Protein AF-A0A9D9YCQ1-F1 (afdb_monomer_lite)

Sequence (153 aa):
MKNKLAIGALALAVLFTSSSALAAKPEGLTSFKGRLDSLVVRMDGILDRFEAVMVKAEAKGYDTSNAEDAYDAVIAKQDAAKAEVEALKTLIDETIAGGVVTPTAEIRTQTKETKDALMAYRDSVKELRDELREAIENKKGEAEDAPADEPAL

pLDDT: mean 78.27, std 18.88, range [36.75, 96.5]

Radius of gyration: 21.76 Å; chains: 1; bounding box: 58×19×76 Å

Foldseek 3Di:
DPPPLCPPPLCPPDLDPVPVQLPDDLVSLVVVLVSLVVSLVVLVVLLVVLVVSLVVCVVVVQDCPVLVVLSVVLVVLSVVLNVLSVVLSVVSVVCVVVVNSHQDPVNSVSVVVSVVSVVVSSVSSVVSSVSSVCSVVVVVVVVVPPPPPDPDD

Secondary structure (DSSP, 8-state):
--------------S-TTGGGSSS-THHHHHHHHHHHHHHHHHHHHHHHHHHHHHHHHTTT---HHHHHHHHHHHHHHHHHHHHHHHHHHHHHHHHHTT--S--HHHHHHHHHHHHHHHHHHHHHHHHHHHHHHHHHHHHHHTT-S-------

Structure (mmCIF, N/CA/C/O backbone):
data_AF-A0A9D9YCQ1-F1
#
_entry.id   AF-A0A9D9YCQ1-F1
#
loop_
_atom_site.group_PDB
_atom_site.id
_atom_site.type_symbol
_atom_site.label_atom_id
_atom_site.label_alt_id
_atom_site.label_comp_id
_atom_site.label_asym_id
_atom_site.label_entity_id
_atom_site.label_seq_id
_atom_site.pdbx_PDB_ins_code
_atom_site.Cartn_x
_atom_site.Cartn_y
_atom_site.Cartn_z
_atom_site.occupancy
_atom_site.B_iso_or_equiv
_atom_site.auth_seq_id
_atom_site.auth_comp_id
_atom_site.auth_asym_id
_atom_site.auth_atom_id
_atom_site.pdbx_PDB_model_num
ATOM 1 N N . MET A 1 1 ? -14.057 -11.586 33.123 1.00 36.75 1 MET A N 1
ATOM 2 C CA . MET A 1 1 ? -12.937 -12.278 32.438 1.00 36.75 1 MET A CA 1
ATOM 3 C C . MET A 1 1 ? -12.094 -11.228 31.722 1.00 36.75 1 MET A C 1
ATOM 5 O O . MET A 1 1 ? -12.628 -10.520 30.881 1.00 36.75 1 MET A O 1
ATOM 9 N N . LYS A 1 2 ? -10.819 -11.047 32.095 1.00 39.09 2 LYS A N 1
ATOM 10 C CA . LYS A 1 2 ? -9.925 -10.025 31.513 1.00 39.09 2 LYS A CA 1
ATOM 11 C C . LYS A 1 2 ? -9.370 -10.518 30.167 1.00 39.09 2 LYS A C 1
ATOM 13 O O . LYS A 1 2 ? -8.218 -10.935 30.088 1.00 39.09 2 LYS A O 1
ATOM 18 N N . ASN A 1 3 ? -10.191 -10.494 29.117 1.00 40.72 3 ASN A N 1
ATOM 19 C CA . ASN A 1 3 ? -9.754 -10.824 27.757 1.00 40.72 3 ASN A CA 1
ATOM 20 C C . ASN A 1 3 ? -9.011 -9.630 27.155 1.00 40.72 3 ASN A C 1
ATOM 22 O O . ASN A 1 3 ? -9.586 -8.843 26.406 1.00 40.72 3 ASN A O 1
ATOM 26 N N . LYS A 1 4 ? -7.723 -9.505 27.493 1.00 49.66 4 LYS A N 1
ATOM 27 C CA . LYS A 1 4 ? -6.803 -8.581 26.826 1.00 49.66 4 LYS A CA 1
ATOM 28 C C . LYS A 1 4 ? -6.819 -8.913 25.332 1.00 49.66 4 LYS A C 1
ATOM 30 O O . LYS A 1 4 ? -6.337 -9.973 24.936 1.00 49.66 4 LYS A O 1
ATOM 35 N N . LEU A 1 5 ? -7.419 -8.045 24.518 1.00 50.78 5 LEU A N 1
ATOM 36 C CA . LEU A 1 5 ? -7.221 -8.055 23.073 1.00 50.78 5 LEU A CA 1
ATOM 37 C C . LEU A 1 5 ? -5.744 -7.727 22.881 1.00 50.78 5 LEU A C 1
ATOM 39 O O . LEU A 1 5 ? -5.328 -6.579 22.984 1.00 50.78 5 LEU A O 1
ATOM 43 N N . ALA A 1 6 ? -4.919 -8.764 22.765 1.00 49.88 6 ALA A N 1
ATOM 44 C CA . ALA A 1 6 ? -3.523 -8.588 22.443 1.00 49.88 6 ALA A CA 1
ATOM 45 C C . ALA A 1 6 ? -3.486 -8.104 20.993 1.00 49.88 6 ALA A C 1
ATOM 47 O O . ALA A 1 6 ? -3.455 -8.915 20.069 1.00 49.88 6 ALA A O 1
ATOM 48 N N . ILE A 1 7 ? -3.492 -6.781 20.804 1.00 53.97 7 ILE A N 1
ATOM 49 C CA . ILE A 1 7 ? -2.981 -6.111 19.602 1.00 53.97 7 ILE A CA 1
ATOM 50 C C . ILE A 1 7 ? -1.463 -6.352 19.621 1.00 53.97 7 ILE A C 1
ATOM 52 O O . ILE A 1 7 ? -0.654 -5.462 19.873 1.00 53.97 7 ILE A O 1
ATOM 56 N N . GLY A 1 8 ? -1.073 -7.628 19.559 1.00 44.06 8 GLY A N 1
ATOM 57 C CA . GLY A 1 8 ? 0.303 -8.066 19.670 1.00 44.06 8 GLY A CA 1
ATOM 58 C C . GLY A 1 8 ? 1.054 -7.400 18.543 1.00 44.06 8 GLY A C 1
ATOM 59 O O . GLY A 1 8 ? 0.656 -7.580 17.396 1.00 44.06 8 GLY A O 1
ATOM 60 N N . ALA A 1 9 ? 2.055 -6.593 18.915 1.00 45.12 9 ALA A N 1
ATOM 61 C CA . ALA A 1 9 ? 2.916 -5.796 18.052 1.00 45.12 9 ALA A CA 1
ATOM 62 C C . ALA A 1 9 ? 2.851 -6.272 16.598 1.00 45.12 9 ALA A C 1
ATOM 64 O O . ALA A 1 9 ? 3.536 -7.230 16.230 1.00 45.12 9 ALA A O 1
ATOM 65 N N . LEU A 1 10 ? 1.977 -5.645 15.796 1.00 52.94 10 LEU A N 1
ATOM 66 C CA . LEU A 1 10 ? 1.896 -5.937 14.374 1.00 52.94 10 LEU A CA 1
ATOM 67 C C . LEU A 1 10 ? 3.228 -5.458 13.807 1.00 52.94 10 LEU A C 1
ATOM 69 O O . LEU A 1 10 ? 3.463 -4.260 13.637 1.00 52.94 10 LEU A O 1
ATOM 73 N N . ALA A 1 11 ? 4.171 -6.391 13.701 1.00 44.59 11 ALA A N 1
ATOM 74 C CA . ALA A 1 11 ? 5.551 -6.085 13.402 1.00 44.59 11 ALA A CA 1
ATOM 75 C C . ALA A 1 11 ? 5.614 -5.602 11.956 1.00 44.59 11 ALA A C 1
ATOM 77 O O . ALA A 1 11 ? 5.702 -6.392 11.018 1.00 44.59 11 ALA A O 1
ATOM 78 N N . LEU A 1 12 ? 5.571 -4.280 11.795 1.00 50.50 12 LEU A N 1
ATOM 79 C CA . LEU A 1 12 ? 5.785 -3.560 10.548 1.00 50.50 12 LEU A CA 1
ATOM 80 C C . LEU A 1 12 ? 7.287 -3.579 10.232 1.00 50.50 12 LEU A C 1
ATOM 82 O O . LEU A 1 12 ? 7.966 -2.552 10.184 1.00 50.50 12 LEU A O 1
ATOM 86 N N . ALA A 1 13 ? 7.845 -4.788 10.152 1.00 46.41 13 ALA A N 1
ATOM 87 C CA . ALA A 1 13 ? 9.262 -5.025 9.991 1.00 46.41 13 ALA A CA 1
ATOM 88 C C . ALA A 1 13 ? 9.668 -4.628 8.570 1.00 46.41 13 ALA A C 1
ATOM 90 O O . ALA A 1 13 ? 9.642 -5.429 7.642 1.00 46.41 13 ALA A O 1
ATOM 91 N N . VAL A 1 14 ? 10.037 -3.352 8.451 1.00 47.94 14 VAL A N 1
ATOM 92 C CA . VAL A 1 14 ? 11.068 -2.830 7.558 1.00 47.94 14 VAL A CA 1
ATOM 93 C C . VAL A 1 14 ? 10.918 -3.305 6.111 1.00 47.94 14 VAL A C 1
ATOM 95 O O . VAL A 1 14 ? 11.597 -4.228 5.664 1.00 47.94 14 VAL A O 1
ATOM 98 N N . LEU A 1 15 ? 10.067 -2.611 5.349 1.00 50.69 15 LEU A N 1
ATOM 99 C CA . LEU A 1 15 ? 9.866 -2.910 3.930 1.00 50.69 15 LEU A CA 1
ATOM 100 C C . LEU A 1 15 ? 11.148 -2.752 3.083 1.00 50.69 15 LEU A C 1
ATOM 102 O O . LEU A 1 15 ? 11.232 -3.384 2.040 1.00 50.69 15 LEU A O 1
ATOM 106 N N . PHE A 1 16 ? 12.166 -1.975 3.495 1.00 51.81 16 PHE A N 1
ATOM 107 C CA . PHE A 1 16 ? 13.246 -1.598 2.561 1.00 51.81 16 PHE A CA 1
ATOM 108 C C . PHE A 1 16 ? 14.633 -1.257 3.163 1.00 51.81 16 PHE A C 1
ATOM 110 O O . PHE A 1 16 ? 15.309 -0.342 2.690 1.00 51.81 16 PHE A O 1
ATOM 117 N N . THR A 1 17 ? 15.155 -1.997 4.151 1.00 48.25 17 THR A N 1
ATOM 118 C CA . THR A 1 17 ? 16.549 -1.774 4.633 1.00 48.25 17 THR A CA 1
ATOM 119 C C . THR A 1 17 ? 17.650 -2.125 3.629 1.00 48.25 17 THR A C 1
ATOM 121 O O . THR A 1 17 ? 18.820 -1.912 3.926 1.00 48.25 17 THR A O 1
ATOM 124 N N . SER A 1 18 ? 17.338 -2.645 2.439 1.00 43.38 18 SER A N 1
ATOM 125 C CA . SER A 1 18 ? 18.359 -3.224 1.545 1.00 43.38 18 SER A CA 1
ATOM 126 C C . SER A 1 18 ? 18.449 -2.577 0.163 1.00 43.38 18 SER A C 1
ATOM 128 O O . SER A 1 18 ? 18.879 -3.232 -0.784 1.00 43.38 18 SER A O 1
ATOM 130 N N . SER A 1 19 ? 18.091 -1.294 0.035 1.00 46.41 19 SER A N 1
ATOM 131 C CA . SER A 1 19 ? 18.287 -0.537 -1.222 1.00 46.41 19 SER A CA 1
ATOM 132 C C . SER A 1 19 ? 19.761 -0.526 -1.676 1.00 46.41 19 SER A C 1
ATOM 134 O O . SER A 1 19 ? 20.061 -0.375 -2.854 1.00 46.41 19 SER A O 1
ATOM 136 N N . SER A 1 20 ? 20.695 -0.732 -0.746 1.00 45.81 20 SER A N 1
ATOM 137 C CA . SER A 1 20 ? 22.141 -0.780 -0.978 1.00 45.81 20 SER A CA 1
ATOM 138 C C . SER A 1 20 ? 22.652 -2.095 -1.590 1.00 45.81 20 SER A C 1
ATOM 140 O O . SER A 1 20 ? 23.824 -2.164 -1.946 1.00 45.81 20 SER A O 1
ATOM 142 N N . ALA A 1 21 ? 21.808 -3.124 -1.752 1.00 47.12 21 ALA A N 1
ATOM 143 C CA . ALA A 1 21 ? 22.214 -4.435 -2.277 1.00 47.12 21 ALA A CA 1
ATOM 144 C C . ALA A 1 21 ? 21.912 -4.657 -3.774 1.00 47.12 21 ALA A C 1
ATOM 146 O O . ALA A 1 21 ? 22.286 -5.695 -4.311 1.00 47.12 21 ALA A O 1
ATOM 147 N N . LEU A 1 22 ? 21.279 -3.702 -4.473 1.00 53.69 22 LEU A N 1
ATOM 148 C CA . LEU A 1 22 ? 21.047 -3.807 -5.928 1.00 53.69 22 LEU A CA 1
ATOM 149 C C . LEU A 1 22 ? 22.346 -3.755 -6.757 1.00 53.69 22 LEU A C 1
ATOM 151 O O . LEU A 1 22 ? 22.330 -3.978 -7.966 1.00 53.69 22 LEU A O 1
ATOM 155 N N . ALA A 1 23 ? 23.475 -3.426 -6.131 1.00 47.31 23 ALA A N 1
ATOM 156 C CA . ALA A 1 23 ? 24.740 -3.226 -6.811 1.00 47.31 23 ALA A CA 1
ATOM 157 C C . ALA A 1 23 ? 25.514 -4.547 -6.996 1.00 47.31 23 ALA A C 1
ATOM 159 O O . ALA A 1 23 ? 25.957 -5.162 -6.030 1.00 47.31 23 ALA A O 1
ATOM 160 N N . ALA A 1 24 ? 25.754 -4.882 -8.271 1.00 46.06 24 ALA A N 1
ATOM 161 C CA . ALA A 1 24 ? 26.924 -5.604 -8.798 1.00 46.06 24 ALA A CA 1
ATOM 162 C C . ALA A 1 24 ? 26.819 -7.091 -9.197 1.00 46.06 24 ALA A C 1
ATOM 164 O O . ALA A 1 24 ? 27.825 -7.627 -9.659 1.00 46.06 24 ALA A O 1
ATOM 165 N N . LYS A 1 25 ? 25.664 -7.769 -9.131 1.00 50.88 25 LYS A N 1
ATOM 166 C CA . LYS A 1 25 ? 25.537 -9.138 -9.684 1.00 50.88 25 LYS A CA 1
ATOM 167 C C . LYS A 1 25 ? 24.291 -9.316 -10.555 1.00 50.88 25 LYS A C 1
ATOM 169 O O . LYS A 1 25 ? 23.267 -8.724 -10.224 1.00 50.88 25 LYS A O 1
ATOM 174 N N . PRO A 1 26 ? 24.345 -10.164 -11.603 1.00 49.00 26 PRO A N 1
ATOM 175 C CA . PRO A 1 26 ? 23.190 -10.470 -12.453 1.00 49.00 26 PRO A CA 1
ATOM 176 C C . PRO A 1 26 ? 22.023 -11.112 -11.693 1.00 49.00 26 PRO A C 1
ATOM 178 O O . PRO A 1 26 ? 20.866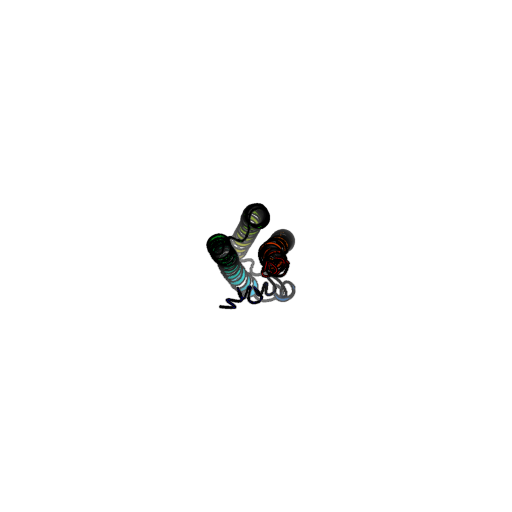 -10.942 -12.055 1.00 49.00 26 PRO A O 1
ATOM 181 N N . GLU A 1 27 ? 22.315 -11.776 -10.577 1.00 59.16 27 GLU A N 1
ATOM 182 C CA . GLU A 1 27 ? 21.313 -12.298 -9.641 1.00 59.16 27 GLU A CA 1
ATOM 183 C C . GLU A 1 27 ? 20.565 -11.184 -8.882 1.00 59.16 27 GLU A C 1
ATOM 185 O O . GLU A 1 27 ? 19.538 -11.443 -8.259 1.00 59.16 27 GLU A O 1
ATOM 190 N N . GLY A 1 28 ? 21.061 -9.943 -8.921 1.00 74.50 28 GLY A N 1
ATOM 191 C CA . GLY A 1 28 ? 20.549 -8.818 -8.146 1.00 74.50 28 GLY A CA 1
ATOM 192 C C . GLY A 1 28 ? 19.146 -8.384 -8.558 1.00 74.50 28 GLY A C 1
ATOM 193 O O . GLY A 1 28 ? 18.305 -8.211 -7.682 1.00 74.50 28 GLY A O 1
ATOM 194 N N . LEU A 1 29 ? 18.868 -8.254 -9.861 1.00 81.25 29 LEU A N 1
ATOM 195 C CA . LEU A 1 29 ? 17.550 -7.821 -10.347 1.00 81.25 29 LEU A CA 1
ATOM 196 C C . LEU A 1 29 ? 16.483 -8.910 -10.172 1.00 81.25 29 LEU A C 1
ATOM 198 O O . LEU A 1 29 ? 15.403 -8.625 -9.661 1.00 81.25 29 LEU A O 1
ATOM 202 N N . THR A 1 30 ? 16.802 -10.168 -10.488 1.00 83.94 30 THR A N 1
ATOM 203 C CA . THR A 1 30 ? 15.882 -11.302 -10.292 1.00 83.94 30 THR A CA 1
ATOM 204 C C . THR A 1 30 ? 15.587 -11.549 -8.812 1.00 83.94 30 THR A C 1
ATOM 206 O O . THR A 1 30 ? 14.431 -11.716 -8.425 1.00 83.94 30 THR A O 1
ATOM 209 N N . SER A 1 31 ? 16.615 -11.528 -7.955 1.00 83.50 31 SER A N 1
ATOM 210 C CA . SER A 1 31 ? 16.437 -11.639 -6.501 1.00 83.50 31 SER A CA 1
ATOM 211 C C . SER A 1 31 ? 15.618 -10.473 -5.955 1.00 83.50 31 SER A C 1
ATOM 213 O O . SER A 1 31 ? 14.718 -10.662 -5.137 1.00 83.50 31 SER A O 1
ATOM 215 N N . PHE A 1 32 ? 15.885 -9.260 -6.437 1.00 84.56 32 PHE A N 1
ATOM 216 C CA . PHE A 1 32 ? 15.119 -8.088 -6.048 1.00 84.56 32 PHE A CA 1
ATOM 217 C C . PHE A 1 32 ? 13.647 -8.196 -6.452 1.00 84.56 32 PHE A C 1
ATOM 219 O O . PHE A 1 32 ? 12.788 -7.954 -5.608 1.00 84.56 32 PHE A O 1
ATOM 226 N N . LYS A 1 33 ? 13.346 -8.665 -7.667 1.00 86.56 33 LYS A N 1
ATOM 227 C CA . LYS A 1 33 ? 11.975 -8.952 -8.105 1.00 86.56 33 LYS A CA 1
ATOM 228 C C . LYS A 1 33 ? 11.267 -9.935 -7.167 1.00 86.56 33 LYS A C 1
ATOM 230 O O . LYS A 1 33 ? 10.191 -9.626 -6.669 1.00 86.56 33 LYS A O 1
ATOM 235 N N . GLY A 1 34 ? 11.900 -11.059 -6.826 1.00 87.75 34 GLY A N 1
ATOM 236 C CA . GLY A 1 34 ? 11.306 -12.025 -5.890 1.00 87.75 34 GLY A CA 1
ATOM 237 C C . GLY A 1 34 ? 11.034 -11.436 -4.496 1.00 87.75 34 GLY A C 1
ATOM 238 O O . GLY A 1 34 ? 10.093 -11.832 -3.806 1.00 87.75 34 GLY A O 1
ATOM 239 N N . ARG A 1 35 ? 11.823 -10.440 -4.073 1.00 88.00 35 ARG A N 1
ATOM 240 C CA . ARG A 1 35 ? 11.563 -9.698 -2.832 1.00 88.00 35 ARG A CA 1
ATOM 241 C C . ARG A 1 35 ? 10.369 -8.759 -2.955 1.00 88.00 35 ARG A C 1
ATOM 243 O O . ARG A 1 35 ? 9.652 -8.625 -1.969 1.00 88.00 35 ARG A O 1
ATOM 250 N N . LEU A 1 36 ? 10.158 -8.143 -4.119 1.00 89.12 36 LEU A N 1
ATOM 251 C CA . LEU A 1 36 ? 8.963 -7.350 -4.409 1.00 89.12 36 LEU A CA 1
ATOM 252 C C . LEU A 1 36 ? 7.701 -8.225 -4.382 1.00 89.12 36 LEU A C 1
ATOM 254 O O . LEU A 1 36 ? 6.731 -7.850 -3.733 1.00 89.12 36 LEU A O 1
ATOM 258 N N . ASP A 1 37 ? 7.740 -9.430 -4.955 1.00 88.50 37 ASP A N 1
ATOM 259 C CA . ASP A 1 37 ? 6.609 -10.370 -4.882 1.00 88.50 37 ASP A CA 1
ATOM 260 C C . ASP A 1 37 ? 6.288 -10.756 -3.429 1.00 88.50 37 ASP A C 1
ATOM 262 O O . ASP A 1 37 ? 5.141 -10.687 -2.983 1.00 88.50 37 ASP A O 1
ATOM 266 N N . SER A 1 38 ? 7.315 -11.093 -2.638 1.00 87.75 38 SER A N 1
ATOM 267 C CA . SER A 1 38 ? 7.128 -11.377 -1.208 1.00 87.75 38 SER A CA 1
ATOM 268 C C . SER A 1 38 ? 6.605 -10.166 -0.429 1.00 87.75 38 SER A C 1
ATOM 270 O O . SER A 1 38 ? 5.928 -10.341 0.585 1.00 87.75 38 SER A O 1
ATOM 272 N N . LEU A 1 39 ? 6.915 -8.948 -0.874 1.00 88.25 39 LEU A N 1
ATOM 273 C CA . LEU A 1 39 ? 6.445 -7.715 -0.258 1.00 88.25 39 LEU A CA 1
ATOM 274 C C . LEU A 1 39 ? 4.942 -7.528 -0.449 1.00 88.25 39 LEU A C 1
ATOM 276 O O . LEU A 1 39 ? 4.255 -7.272 0.536 1.00 88.25 39 LEU A O 1
ATOM 280 N N . VAL A 1 40 ? 4.443 -7.713 -1.674 1.00 89.19 40 VAL A N 1
ATOM 281 C CA . VAL A 1 40 ? 3.012 -7.585 -1.997 1.00 89.19 40 VAL A CA 1
ATOM 282 C C . VAL A 1 40 ? 2.190 -8.559 -1.153 1.00 89.19 40 VAL A C 1
ATOM 284 O O . VAL A 1 40 ? 1.276 -8.136 -0.453 1.00 89.19 40 VAL A O 1
ATOM 287 N N . VAL A 1 41 ? 2.610 -9.827 -1.076 1.00 90.50 41 VAL A N 1
ATOM 288 C CA . VAL A 1 41 ? 1.946 -10.841 -0.230 1.00 90.50 41 VAL A CA 1
ATOM 289 C C . VAL A 1 41 ? 1.911 -10.429 1.247 1.00 90.50 41 VAL A C 1
ATOM 291 O O . VAL A 1 41 ? 0.937 -10.680 1.956 1.00 90.50 41 VAL A O 1
ATOM 294 N N . ARG A 1 42 ? 2.974 -9.787 1.751 1.00 89.50 42 ARG A N 1
ATOM 295 C CA . ARG A 1 42 ? 2.996 -9.281 3.133 1.00 89.50 42 ARG A CA 1
ATOM 296 C C . ARG A 1 42 ? 2.065 -8.091 3.324 1.00 89.50 42 ARG A C 1
ATOM 298 O O . ARG A 1 42 ? 1.515 -7.964 4.411 1.00 89.50 42 ARG A O 1
ATOM 305 N N . MET A 1 43 ? 1.930 -7.218 2.328 1.00 89.50 43 MET A N 1
ATOM 306 C CA . MET A 1 43 ? 1.003 -6.089 2.392 1.00 89.50 43 MET A CA 1
ATOM 307 C C . MET A 1 43 ? -0.437 -6.586 2.513 1.00 89.50 43 MET A C 1
ATOM 309 O O . MET A 1 43 ? -1.157 -6.077 3.366 1.00 89.50 43 MET A O 1
ATOM 313 N N . ASP A 1 44 ? -0.821 -7.602 1.738 1.00 90.25 44 ASP A N 1
ATOM 314 C CA . ASP A 1 44 ? -2.153 -8.221 1.819 1.00 90.25 44 ASP A CA 1
ATOM 315 C C . ASP A 1 44 ? -2.398 -8.825 3.199 1.00 90.25 44 ASP A C 1
ATOM 317 O O . ASP A 1 44 ? -3.323 -8.436 3.907 1.00 90.25 44 ASP A O 1
ATOM 321 N N . GLY A 1 45 ? -1.469 -9.661 3.667 1.00 90.25 45 GLY A N 1
ATOM 322 C CA . GLY A 1 45 ? -1.599 -10.288 4.981 1.00 90.25 45 GLY A CA 1
ATOM 323 C C . GLY A 1 45 ? -1.547 -9.315 6.168 1.00 90.25 45 GLY A C 1
ATOM 324 O O . GLY A 1 45 ? -1.860 -9.719 7.288 1.00 90.25 45 GLY A O 1
ATOM 325 N N . ILE A 1 46 ? -1.116 -8.061 5.980 1.00 89.75 46 ILE A N 1
ATOM 326 C CA . ILE A 1 46 ? -1.216 -7.016 7.010 1.00 89.75 46 ILE A CA 1
ATOM 327 C C . ILE A 1 46 ? -2.658 -6.512 7.107 1.00 89.75 46 ILE A C 1
ATOM 329 O O . ILE A 1 46 ? -3.167 -6.432 8.225 1.00 89.75 46 ILE A O 1
ATOM 333 N N . LEU A 1 47 ? -3.307 -6.213 5.979 1.00 89.50 47 LEU A N 1
ATOM 334 C CA . LEU A 1 47 ? -4.690 -5.732 5.955 1.00 89.50 47 LEU A CA 1
ATOM 335 C C . LEU A 1 47 ? -5.665 -6.774 6.505 1.00 89.50 47 LEU A C 1
ATOM 337 O O . LEU A 1 47 ? -6.403 -6.454 7.433 1.00 89.50 47 LEU A O 1
ATOM 341 N N . ASP A 1 48 ? -5.545 -8.037 6.082 1.00 90.75 48 ASP A N 1
ATOM 342 C CA . ASP A 1 48 ? -6.379 -9.138 6.595 1.00 90.75 48 ASP A CA 1
ATOM 343 C C . ASP A 1 48 ? -6.326 -9.238 8.130 1.00 90.75 48 ASP A C 1
ATOM 345 O O . ASP A 1 48 ? -7.295 -9.585 8.810 1.00 90.75 48 ASP A O 1
ATOM 349 N N . ARG A 1 49 ? -5.156 -8.946 8.716 1.00 90.75 49 ARG A N 1
ATOM 350 C CA . ARG A 1 49 ? -4.981 -8.958 10.173 1.00 90.75 49 ARG A CA 1
ATOM 351 C C . ARG A 1 49 ? -5.654 -7.769 10.836 1.00 90.75 49 ARG A C 1
ATOM 353 O O . ARG A 1 49 ? -6.175 -7.953 11.932 1.00 90.75 49 ARG A O 1
ATOM 360 N N . PHE A 1 50 ? -5.617 -6.585 10.229 1.00 91.00 50 PHE A N 1
ATOM 361 C CA . PHE A 1 50 ? -6.331 -5.423 10.755 1.00 91.00 50 PHE A CA 1
ATOM 362 C C . PHE A 1 50 ? -7.835 -5.632 10.694 1.00 91.00 50 PHE A C 1
ATOM 364 O O . PHE A 1 50 ? -8.479 -5.495 11.729 1.00 91.00 50 PHE A O 1
ATOM 371 N N . GLU A 1 51 ? -8.361 -6.081 9.555 1.00 92.00 51 GLU A N 1
ATOM 372 C CA . GLU A 1 51 ? -9.774 -6.433 9.401 1.00 92.00 51 GLU A CA 1
ATOM 373 C C . GLU A 1 51 ? -10.206 -7.443 10.473 1.00 92.00 51 GLU A C 1
ATOM 375 O O . GLU A 1 51 ? -11.143 -7.210 11.236 1.00 92.00 51 GLU A O 1
ATOM 380 N N . ALA A 1 52 ? -9.439 -8.523 10.654 1.00 90.38 52 ALA A N 1
ATOM 381 C CA . ALA A 1 52 ? -9.735 -9.521 11.677 1.00 90.38 52 ALA A CA 1
ATOM 382 C C . ALA A 1 52 ? -9.665 -8.985 13.122 1.00 90.38 52 ALA A C 1
ATOM 384 O O . ALA A 1 52 ? -10.268 -9.581 14.023 1.00 90.38 52 ALA A O 1
ATOM 385 N N . VAL A 1 53 ? -8.892 -7.927 13.391 1.00 89.19 53 VAL A N 1
ATOM 386 C CA . VAL A 1 53 ? -8.850 -7.281 14.713 1.00 89.19 53 VAL A CA 1
ATOM 387 C C . VAL A 1 53 ? -10.025 -6.320 14.883 1.00 89.19 53 VAL A C 1
ATOM 389 O O . VAL A 1 53 ? -10.629 -6.364 15.954 1.00 89.19 53 VAL A O 1
ATOM 392 N N . MET A 1 54 ? -10.381 -5.534 13.862 1.00 90.81 54 MET A N 1
ATOM 393 C CA . MET A 1 54 ? -11.546 -4.636 13.875 1.00 90.81 54 MET A CA 1
ATOM 394 C C . MET A 1 54 ? -12.836 -5.420 14.123 1.00 90.81 54 MET A C 1
ATOM 396 O O . MET A 1 54 ? -13.479 -5.203 15.146 1.00 90.81 54 MET A O 1
ATOM 400 N N . VAL A 1 55 ? -13.082 -6.491 13.359 1.00 91.94 55 VAL A N 1
ATOM 401 C CA . VAL A 1 55 ? -14.240 -7.386 13.562 1.00 91.94 55 VAL A CA 1
ATOM 402 C C . VAL A 1 55 ? -14.296 -7.943 14.993 1.00 91.94 55 VAL A C 1
ATOM 404 O O . VAL A 1 55 ? -15.358 -8.065 15.607 1.00 91.94 55 VAL A O 1
ATOM 407 N N . LYS A 1 56 ? -13.143 -8.292 15.581 1.00 89.88 56 LYS A N 1
ATOM 408 C CA . LYS A 1 56 ? -13.078 -8.769 16.978 1.00 89.88 56 LYS A CA 1
ATOM 409 C C . LYS A 1 56 ? -13.304 -7.658 17.999 1.00 89.88 56 LYS A C 1
ATOM 411 O O . LYS A 1 56 ? -13.703 -7.969 19.126 1.00 89.88 56 LYS A O 1
ATOM 416 N N . ALA A 1 57 ? -12.968 -6.419 17.664 1.00 87.75 57 ALA A N 1
ATOM 417 C CA . ALA A 1 57 ? -13.205 -5.259 18.501 1.00 87.75 57 ALA A CA 1
ATOM 418 C C . ALA A 1 57 ? -14.702 -4.892 18.470 1.00 87.75 57 ALA A C 1
ATOM 420 O O . ALA A 1 57 ? -15.344 -4.861 19.521 1.00 87.75 57 ALA A O 1
ATOM 421 N N . GLU A 1 58 ? -15.302 -4.791 17.290 1.00 89.19 58 GLU A N 1
ATOM 422 C CA . GLU A 1 58 ? -16.745 -4.587 17.107 1.00 89.19 58 GLU A CA 1
ATOM 423 C C . GLU A 1 58 ? -17.577 -5.663 17.817 1.00 89.19 58 GLU A C 1
ATOM 425 O O . GLU A 1 58 ? -18.506 -5.355 18.561 1.00 89.19 58 GLU A O 1
ATOM 430 N N . ALA A 1 59 ? -17.193 -6.942 17.708 1.00 88.88 59 ALA A N 1
ATOM 431 C CA . ALA A 1 59 ? -17.876 -8.041 18.401 1.00 88.88 59 ALA A CA 1
ATOM 432 C C . ALA A 1 59 ? -17.820 -7.935 19.940 1.00 88.88 59 ALA A C 1
ATOM 434 O O . ALA A 1 59 ? -18.605 -8.566 20.649 1.00 88.88 59 ALA A O 1
ATOM 435 N N . LYS A 1 60 ? -16.881 -7.152 20.481 1.00 87.31 60 LYS A N 1
ATOM 436 C CA . LYS A 1 60 ? -16.787 -6.811 21.912 1.00 87.31 60 LYS A CA 1
ATOM 437 C C . LYS A 1 60 ? -17.389 -5.433 22.223 1.00 87.31 60 LYS A C 1
ATOM 439 O O . LYS A 1 60 ? -17.291 -4.955 23.359 1.00 87.31 60 LYS A O 1
ATOM 444 N N . GLY A 1 61 ? -18.020 -4.810 21.232 1.00 86.00 61 GLY A N 1
ATOM 445 C CA . GLY A 1 61 ? -18.690 -3.518 21.275 1.00 86.00 61 GLY A CA 1
ATOM 446 C C . GLY A 1 61 ? -17.746 -2.325 21.386 1.00 86.00 61 GLY A C 1
ATOM 447 O O . GLY A 1 61 ? -18.133 -1.347 22.018 1.00 86.00 61 GLY A O 1
ATOM 448 N N . TYR A 1 62 ? -16.490 -2.437 20.951 1.00 88.19 62 TYR A N 1
ATOM 449 C CA . TYR A 1 62 ? -15.635 -1.253 20.799 1.00 88.19 62 TYR A CA 1
ATOM 450 C C . TYR A 1 62 ? -16.111 -0.451 19.580 1.00 88.19 62 TYR A C 1
ATOM 452 O O . TYR A 1 62 ? -16.563 -1.058 18.613 1.00 88.19 62 TYR A O 1
ATOM 460 N N . ASP A 1 63 ? -16.022 0.877 19.642 1.00 88.81 63 ASP A N 1
ATOM 461 C CA . ASP A 1 63 ? -16.311 1.753 18.502 1.00 88.81 63 ASP A CA 1
ATOM 462 C C . ASP A 1 63 ? -15.073 1.835 17.602 1.00 88.81 63 ASP A C 1
ATOM 464 O O . ASP A 1 63 ? -14.035 2.346 18.020 1.00 88.81 63 ASP A O 1
ATOM 468 N N . THR A 1 64 ? -15.168 1.269 16.401 1.00 90.44 64 THR A N 1
ATOM 469 C CA . THR A 1 64 ? -14.084 1.178 15.415 1.00 90.44 64 THR A CA 1
ATOM 470 C C . THR A 1 64 ? -14.213 2.185 14.280 1.00 90.44 64 THR A C 1
ATOM 472 O O . THR A 1 64 ? -13.398 2.128 13.366 1.00 90.44 64 THR A O 1
ATOM 475 N N . SER A 1 65 ? -15.153 3.133 14.343 1.00 91.56 65 SER A N 1
ATOM 476 C CA . SER A 1 65 ? -15.473 4.022 13.214 1.00 91.56 65 SER A CA 1
ATOM 477 C C . SER A 1 65 ? -14.240 4.752 12.649 1.00 91.56 65 SER A C 1
ATOM 479 O O . SER A 1 65 ? -13.985 4.710 11.450 1.00 91.56 65 SER A O 1
ATOM 481 N N . ASN A 1 66 ? -13.392 5.336 13.506 1.00 90.06 66 ASN A N 1
ATOM 482 C CA . ASN A 1 66 ? -12.158 5.998 13.051 1.00 90.06 66 ASN A CA 1
ATOM 483 C C . ASN A 1 66 ? -11.128 5.013 12.469 1.00 90.06 66 ASN A C 1
ATOM 485 O O . ASN A 1 66 ? -10.363 5.352 11.566 1.00 90.06 66 ASN A O 1
ATOM 489 N N . ALA A 1 67 ? -11.083 3.786 12.998 1.00 92.19 67 ALA A N 1
ATOM 490 C CA . ALA A 1 67 ? -10.199 2.748 12.486 1.00 92.19 67 ALA A CA 1
ATOM 491 C C . ALA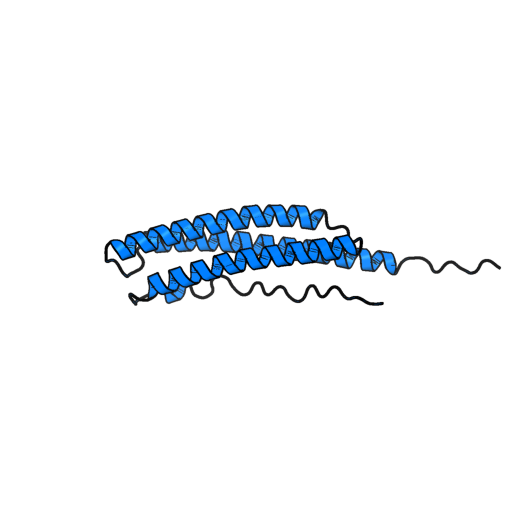 A 1 67 ? -10.671 2.242 11.113 1.00 92.19 67 ALA A C 1
ATOM 493 O O . ALA A 1 67 ? -9.828 1.922 10.282 1.00 92.19 67 ALA A O 1
ATOM 494 N N . GLU A 1 68 ? -11.978 2.215 10.846 1.00 92.88 68 GLU A N 1
ATOM 495 C CA . GLU A 1 68 ? -12.541 1.900 9.527 1.00 92.88 68 GLU 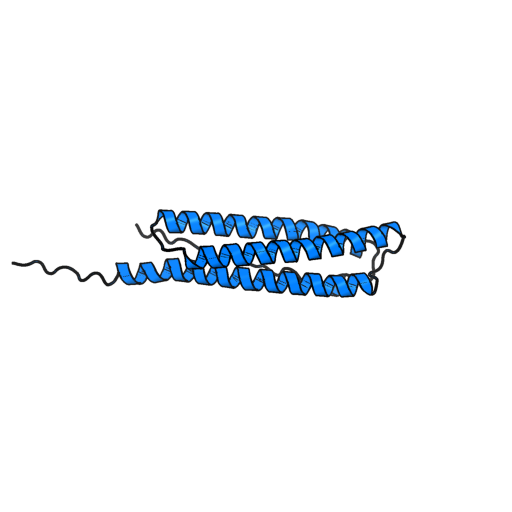A CA 1
ATOM 496 C C . GLU A 1 68 ? -12.148 2.960 8.487 1.00 92.88 68 GLU A C 1
ATOM 498 O O . GLU A 1 68 ? -11.606 2.612 7.437 1.00 92.88 68 GLU A O 1
ATOM 503 N N . ASP A 1 69 ? -12.282 4.249 8.817 1.00 94.12 69 ASP A N 1
ATOM 504 C CA . ASP A 1 69 ? -11.836 5.343 7.941 1.00 94.12 69 ASP A CA 1
ATOM 505 C C . ASP A 1 69 ? -10.325 5.255 7.646 1.00 94.12 69 ASP A C 1
ATOM 507 O O . ASP A 1 69 ? -9.870 5.397 6.502 1.00 94.12 69 ASP A O 1
ATOM 511 N N . ALA A 1 70 ? -9.518 4.972 8.676 1.00 93.81 70 ALA A N 1
ATOM 512 C CA . ALA A 1 70 ? -8.084 4.759 8.514 1.00 93.81 70 ALA A CA 1
ATOM 513 C C . ALA A 1 70 ? -7.777 3.496 7.687 1.00 93.81 70 ALA A C 1
ATOM 515 O O . ALA A 1 70 ? -6.806 3.481 6.929 1.00 93.81 70 ALA A O 1
ATOM 516 N N . TYR A 1 71 ? -8.589 2.442 7.792 1.00 94.62 71 TYR A N 1
ATOM 517 C CA . TYR A 1 71 ? -8.434 1.205 7.025 1.00 94.62 71 TYR A CA 1
ATOM 518 C C . TYR A 1 71 ? -8.651 1.442 5.528 1.00 94.62 71 TYR A C 1
ATOM 520 O O . TYR A 1 71 ? -7.810 1.036 4.720 1.00 94.62 71 TYR A O 1
ATOM 528 N N . ASP A 1 72 ? -9.691 2.187 5.160 1.00 95.12 72 ASP A N 1
ATOM 529 C CA . ASP A 1 72 ? -9.953 2.581 3.772 1.00 95.12 72 ASP A CA 1
ATOM 530 C C . ASP A 1 72 ? -8.815 3.438 3.199 1.00 95.12 72 ASP A C 1
ATOM 532 O O . ASP A 1 72 ? -8.351 3.224 2.070 1.00 95.12 72 ASP A O 1
ATOM 536 N N . ALA A 1 73 ? -8.283 4.369 3.998 1.00 94.50 73 ALA A N 1
ATOM 537 C CA . ALA A 1 73 ? -7.112 5.151 3.611 1.00 94.50 73 ALA A CA 1
ATOM 538 C C . ALA A 1 73 ? -5.881 4.258 3.373 1.00 94.50 73 ALA A C 1
ATOM 540 O O . ALA A 1 73 ? -5.128 4.470 2.414 1.00 94.50 73 ALA A O 1
ATOM 541 N N . VAL A 1 74 ? -5.676 3.236 4.210 1.00 94.88 74 VAL A N 1
ATOM 542 C CA . VAL A 1 74 ? -4.592 2.264 4.035 1.00 94.88 74 VAL A CA 1
ATOM 543 C C . VAL A 1 74 ? -4.780 1.451 2.758 1.00 94.88 74 VAL A C 1
ATOM 545 O O . VAL A 1 74 ? -3.788 1.278 2.049 1.00 94.88 74 VAL A O 1
ATOM 548 N N . ILE A 1 75 ? -5.995 0.994 2.427 1.00 95.31 75 ILE A N 1
ATOM 549 C CA . ILE A 1 75 ? -6.279 0.285 1.165 1.00 95.31 75 ILE A CA 1
ATOM 550 C C . ILE A 1 75 ? -5.842 1.141 -0.025 1.00 95.31 75 ILE A C 1
ATOM 552 O O . ILE A 1 75 ? -5.043 0.692 -0.848 1.00 95.31 75 ILE A O 1
ATOM 556 N N . ALA A 1 76 ? -6.250 2.411 -0.066 1.00 96.50 76 ALA A N 1
ATOM 557 C CA . ALA A 1 76 ? -5.874 3.311 -1.155 1.00 96.50 76 ALA A CA 1
ATOM 558 C C . ALA A 1 76 ? -4.345 3.475 -1.286 1.00 96.50 76 ALA A C 1
ATOM 560 O O . ALA A 1 76 ? -3.799 3.514 -2.393 1.00 96.50 76 ALA A O 1
ATOM 561 N N . LYS A 1 77 ? -3.618 3.549 -0.161 1.00 95.00 77 LYS A N 1
ATOM 562 C CA . LYS A 1 77 ? -2.144 3.591 -0.173 1.00 95.00 77 LYS A CA 1
ATOM 563 C C . LYS A 1 77 ? -1.516 2.250 -0.541 1.00 95.00 77 LYS A C 1
ATOM 565 O O . LYS A 1 77 ? -0.444 2.241 -1.147 1.00 95.00 77 LYS A O 1
ATOM 570 N N . GLN A 1 78 ? -2.150 1.139 -0.180 1.00 94.75 78 GLN A N 1
ATOM 571 C CA . GLN A 1 78 ? -1.716 -0.205 -0.538 1.00 94.75 78 GLN A CA 1
ATOM 572 C C . GLN A 1 78 ? -1.775 -0.389 -2.054 1.00 94.75 78 GLN A C 1
ATOM 574 O O . GLN A 1 78 ? -0.789 -0.825 -2.645 1.00 94.75 78 GLN A O 1
ATOM 579 N N . ASP A 1 79 ? -2.884 0.006 -2.678 1.00 96.00 79 ASP A N 1
ATOM 580 C CA . ASP A 1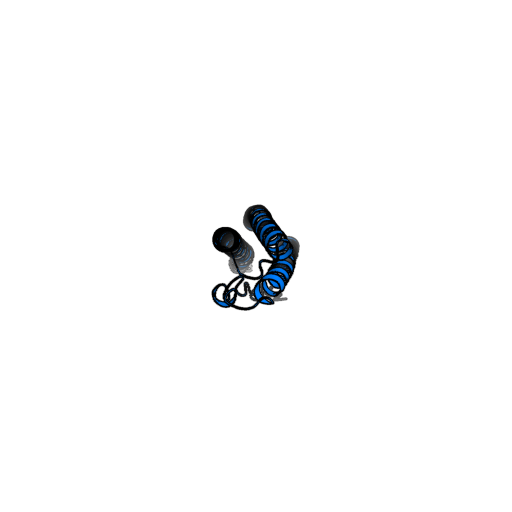 79 ? -3.084 -0.082 -4.124 1.00 96.00 79 ASP A CA 1
ATOM 581 C C . ASP A 1 79 ? -2.083 0.789 -4.883 1.00 96.00 79 ASP A C 1
ATOM 583 O O . ASP A 1 79 ? -1.440 0.318 -5.822 1.00 96.00 79 ASP A O 1
ATOM 587 N N . ALA A 1 80 ? -1.863 2.026 -4.425 1.00 94.94 80 ALA A N 1
ATOM 588 C CA . ALA A 1 80 ? -0.837 2.897 -4.993 1.00 94.94 80 ALA A CA 1
ATOM 589 C C . ALA A 1 80 ? 0.564 2.270 -4.889 1.00 94.94 80 ALA A C 1
ATOM 591 O O . ALA A 1 80 ? 1.309 2.227 -5.865 1.00 94.94 80 ALA A O 1
ATOM 592 N N . ALA A 1 81 ? 0.923 1.725 -3.725 1.00 93.81 81 ALA A N 1
ATOM 593 C CA . ALA A 1 81 ? 2.215 1.076 -3.539 1.00 93.81 81 ALA A CA 1
ATOM 594 C C . ALA A 1 81 ? 2.365 -0.205 -4.381 1.00 93.81 81 ALA A C 1
ATOM 596 O O . ALA A 1 81 ? 3.446 -0.451 -4.915 1.00 93.81 81 ALA A O 1
ATOM 597 N N . LYS A 1 82 ? 1.301 -1.002 -4.545 1.00 94.69 82 LYS A N 1
ATOM 598 C CA . LYS A 1 82 ? 1.293 -2.165 -5.447 1.00 94.69 82 LYS A CA 1
ATOM 599 C C . LYS A 1 82 ? 1.485 -1.746 -6.901 1.00 94.69 82 LYS A C 1
ATOM 601 O O . LYS A 1 82 ? 2.267 -2.383 -7.598 1.00 94.69 82 LYS A O 1
ATOM 606 N N . ALA A 1 83 ? 0.834 -0.670 -7.341 1.00 96.31 83 ALA A N 1
ATOM 607 C CA . ALA A 1 83 ? 1.005 -0.144 -8.692 1.00 96.31 83 ALA A CA 1
ATOM 608 C C . ALA A 1 83 ? 2.468 0.242 -8.967 1.00 96.31 83 ALA A C 1
ATOM 610 O O . ALA A 1 83 ? 3.031 -0.166 -9.981 1.00 96.31 83 ALA A O 1
ATOM 611 N N . GLU A 1 84 ? 3.119 0.933 -8.026 1.00 94.31 84 GLU A N 1
ATOM 612 C CA . GLU A 1 84 ? 4.541 1.280 -8.142 1.00 94.31 84 GLU A CA 1
ATOM 613 C C . GLU A 1 84 ? 5.457 0.046 -8.145 1.00 94.31 84 GLU A C 1
ATOM 615 O O . GLU A 1 84 ? 6.445 -0.001 -8.881 1.00 94.31 84 GLU A O 1
ATOM 620 N N . VAL A 1 85 ? 5.131 -0.972 -7.339 1.00 92.19 85 VAL A N 1
ATOM 621 C CA . VAL A 1 85 ? 5.853 -2.251 -7.333 1.00 92.19 85 VAL A CA 1
ATOM 622 C C . VAL A 1 85 ? 5.724 -2.964 -8.681 1.00 92.19 85 VAL A C 1
ATOM 624 O O . VAL A 1 85 ? 6.729 -3.447 -9.201 1.00 92.19 85 VAL A O 1
ATOM 627 N N . GLU A 1 86 ? 4.530 -3.022 -9.269 1.00 94.94 86 GLU A N 1
ATOM 628 C CA . GLU A 1 86 ? 4.316 -3.648 -10.580 1.00 94.94 86 GLU A CA 1
ATOM 629 C C . GLU A 1 86 ? 4.990 -2.866 -11.717 1.00 94.94 86 GLU A C 1
ATOM 631 O O . GLU A 1 86 ? 5.593 -3.474 -12.608 1.00 94.94 86 GLU A O 1
ATOM 636 N N . ALA A 1 87 ? 4.989 -1.532 -11.659 1.00 94.19 87 ALA A N 1
ATOM 637 C CA . ALA A 1 87 ? 5.747 -0.695 -12.590 1.00 94.19 87 ALA A CA 1
ATOM 638 C C . ALA A 1 87 ? 7.256 -0.995 -12.510 1.00 94.19 87 ALA A C 1
ATOM 640 O O . ALA A 1 87 ? 7.908 -1.246 -13.526 1.00 94.19 87 ALA A O 1
ATOM 641 N N . LEU A 1 88 ? 7.807 -1.084 -11.294 1.00 92.94 88 LEU A N 1
ATOM 642 C CA . LEU A 1 88 ? 9.205 -1.458 -11.079 1.00 92.94 88 LEU A CA 1
ATOM 643 C C . LEU A 1 88 ? 9.521 -2.875 -11.567 1.00 92.94 88 LEU A C 1
ATOM 645 O O . LEU A 1 88 ? 10.567 -3.092 -12.178 1.00 92.94 88 LEU A O 1
ATOM 649 N N . LYS A 1 89 ? 8.630 -3.842 -11.325 1.00 92.50 89 LYS A N 1
ATOM 650 C CA . LYS A 1 89 ? 8.779 -5.217 -11.822 1.00 92.50 89 LYS A CA 1
ATOM 651 C C . LYS A 1 89 ? 8.799 -5.263 -13.346 1.00 92.50 89 LYS A C 1
ATOM 653 O O . LYS A 1 89 ? 9.640 -5.964 -13.901 1.00 92.50 89 LYS A O 1
ATOM 658 N N . THR A 1 90 ? 7.932 -4.492 -13.997 1.00 94.56 90 THR A N 1
ATOM 659 C CA . THR A 1 90 ? 7.869 -4.392 -15.461 1.00 94.56 90 THR A CA 1
ATOM 660 C C . THR A 1 90 ? 9.187 -3.864 -16.024 1.00 94.56 90 THR A C 1
ATOM 662 O O . THR A 1 90 ? 9.798 -4.523 -16.862 1.00 94.56 90 THR A O 1
ATOM 665 N N . LEU A 1 91 ? 9.707 -2.759 -15.475 1.00 92.06 91 LEU A N 1
ATOM 666 C CA . LEU A 1 91 ? 11.007 -2.208 -15.880 1.00 92.06 91 LEU A CA 1
ATOM 667 C C . LEU A 1 91 ? 12.162 -3.196 -15.669 1.00 92.06 91 LEU A C 1
ATOM 669 O O . LEU A 1 91 ? 13.087 -3.271 -16.481 1.00 92.06 91 LEU A O 1
ATOM 673 N N . ILE A 1 92 ? 12.128 -3.961 -14.575 1.00 90.31 92 ILE A N 1
ATOM 674 C CA . ILE A 1 92 ? 13.118 -5.009 -14.307 1.00 90.31 92 ILE A CA 1
ATOM 675 C C . ILE A 1 92 ? 13.031 -6.119 -15.359 1.00 90.31 92 ILE A C 1
ATOM 677 O O . ILE A 1 92 ? 14.068 -6.517 -15.889 1.00 90.31 92 ILE A O 1
ATOM 681 N N . ASP A 1 93 ? 11.829 -6.607 -15.666 1.00 91.00 93 ASP A N 1
ATOM 682 C CA . ASP A 1 93 ? 11.620 -7.673 -16.647 1.00 91.00 93 ASP A CA 1
ATOM 683 C C . ASP A 1 93 ? 12.071 -7.242 -18.049 1.00 91.00 93 ASP A C 1
ATOM 685 O O . ASP A 1 93 ? 12.786 -7.990 -18.716 1.00 91.00 93 ASP A O 1
ATOM 689 N N . GLU A 1 94 ? 11.744 -6.017 -18.465 1.00 91.00 94 GLU A N 1
ATOM 690 C CA . GLU A 1 94 ? 12.192 -5.440 -19.739 1.00 91.00 94 GLU A CA 1
ATOM 691 C C . GLU A 1 94 ? 13.718 -5.305 -19.802 1.00 91.00 94 GLU A C 1
ATOM 693 O O . GLU A 1 94 ? 14.347 -5.675 -20.797 1.00 91.00 94 GLU A O 1
ATOM 698 N N . THR A 1 95 ? 14.336 -4.841 -18.713 1.00 88.00 95 THR A N 1
ATOM 699 C CA . THR A 1 95 ? 15.794 -4.692 -18.615 1.00 88.00 95 THR A CA 1
ATOM 700 C C . THR A 1 95 ? 16.494 -6.054 -18.714 1.00 88.00 95 THR A C 1
ATOM 702 O O . THR A 1 95 ? 17.442 -6.203 -19.491 1.00 88.00 95 THR A O 1
ATOM 705 N N . ILE A 1 96 ? 15.986 -7.071 -18.005 1.00 87.62 96 ILE A N 1
ATOM 706 C CA . ILE A 1 96 ? 16.499 -8.449 -18.067 1.00 87.62 96 ILE A CA 1
ATOM 707 C C . ILE A 1 96 ? 16.306 -9.043 -19.469 1.00 87.62 96 ILE A C 1
ATOM 709 O O . ILE A 1 96 ? 17.236 -9.652 -20.001 1.00 87.62 96 ILE A O 1
ATOM 713 N N . ALA A 1 97 ? 15.137 -8.852 -20.090 1.00 88.25 97 ALA A N 1
ATOM 714 C CA . ALA A 1 97 ? 14.845 -9.338 -21.440 1.00 88.25 97 ALA A CA 1
ATOM 715 C C . ALA A 1 97 ? 15.759 -8.701 -22.502 1.00 88.25 97 ALA A C 1
ATOM 717 O O . ALA A 1 97 ? 16.165 -9.371 -23.451 1.00 88.25 97 ALA A O 1
ATOM 718 N N . GLY A 1 98 ? 16.151 -7.439 -22.306 1.00 87.19 98 GLY A N 1
ATOM 719 C CA . GLY A 1 98 ? 17.155 -6.744 -23.115 1.00 87.19 98 GLY A CA 1
ATOM 720 C C . GLY A 1 98 ? 18.601 -7.208 -22.885 1.00 87.19 98 GLY A C 1
ATOM 721 O O . GLY A 1 98 ? 19.522 -6.652 -23.481 1.00 87.19 98 GLY A O 1
ATOM 722 N N . GLY A 1 99 ? 18.830 -8.199 -22.016 1.00 83.31 99 GLY A N 1
ATOM 723 C CA . GLY A 1 99 ? 20.159 -8.710 -21.668 1.00 83.31 99 GLY A CA 1
ATOM 724 C C . GLY A 1 99 ? 20.940 -7.812 -20.705 1.00 83.31 99 GLY A C 1
ATOM 725 O O . GLY A 1 99 ? 22.114 -8.074 -20.429 1.00 83.31 99 GLY A O 1
ATOM 726 N N . VAL A 1 100 ? 20.311 -6.762 -20.171 1.00 78.75 100 VAL A N 1
ATOM 727 C CA . VAL A 1 100 ? 20.909 -5.881 -19.171 1.00 78.75 100 VAL A CA 1
ATOM 728 C C . VAL A 1 100 ? 20.608 -6.456 -17.793 1.00 78.75 100 VAL A C 1
ATOM 730 O O . VAL A 1 100 ? 19.472 -6.594 -17.361 1.00 78.75 100 VAL A O 1
ATOM 733 N N . VAL A 1 101 ? 21.659 -6.816 -17.071 1.00 72.25 101 VAL A N 1
ATOM 734 C CA . VAL A 1 101 ? 21.544 -7.478 -15.761 1.00 72.25 101 VAL A CA 1
ATOM 735 C C . VAL A 1 101 ? 21.899 -6.549 -14.599 1.00 72.25 101 VAL A C 1
ATOM 737 O O . VAL A 1 101 ? 22.026 -6.978 -13.453 1.00 72.25 101 VAL A O 1
ATOM 740 N N . THR A 1 102 ? 22.095 -5.263 -14.893 1.00 76.19 102 THR A N 1
ATOM 741 C CA . THR A 1 102 ? 22.468 -4.230 -13.926 1.00 76.19 102 THR A CA 1
ATOM 742 C C . THR A 1 102 ? 21.375 -3.163 -13.818 1.00 76.19 102 THR A C 1
ATOM 744 O O . THR A 1 102 ? 20.714 -2.859 -14.810 1.00 76.19 102 THR A O 1
ATOM 747 N N . PRO A 1 103 ? 21.168 -2.554 -12.633 1.00 80.31 103 PRO A N 1
ATOM 748 C CA . PRO A 1 103 ? 20.158 -1.512 -12.472 1.00 80.31 103 PRO A CA 1
ATOM 749 C C . PRO A 1 103 ? 20.491 -0.259 -13.286 1.00 80.31 103 PRO A C 1
ATOM 751 O O . PRO A 1 103 ? 21.491 0.430 -13.011 1.00 80.31 103 PRO A O 1
ATOM 754 N N . THR A 1 104 ? 19.615 0.057 -14.238 1.00 86.38 104 THR A N 1
ATOM 755 C CA . THR A 1 104 ? 19.643 1.286 -15.039 1.00 86.38 104 THR A CA 1
ATOM 756 C C . THR A 1 104 ? 19.317 2.512 -14.179 1.00 86.38 104 THR A C 1
ATOM 758 O O . THR A 1 104 ? 18.894 2.397 -13.025 1.00 86.38 104 THR A O 1
ATOM 761 N N . ALA A 1 105 ? 19.542 3.715 -14.717 1.00 88.12 105 ALA A N 1
ATOM 762 C CA . ALA A 1 105 ? 19.139 4.949 -14.039 1.00 88.12 105 ALA A CA 1
ATOM 763 C C . ALA A 1 105 ? 17.620 4.984 -13.795 1.00 88.12 105 ALA A C 1
ATOM 765 O O . ALA A 1 105 ? 17.187 5.366 -12.714 1.00 88.12 105 ALA A O 1
ATOM 766 N N . GLU A 1 106 ? 16.847 4.503 -14.765 1.00 89.31 106 GLU A N 1
ATOM 767 C CA . GLU A 1 106 ? 15.392 4.393 -14.705 1.00 89.31 106 GLU A CA 1
ATOM 768 C C . GLU A 1 106 ? 14.926 3.446 -13.594 1.00 89.31 106 GLU A C 1
ATOM 770 O O . GLU A 1 106 ? 14.174 3.872 -12.722 1.00 89.31 106 GLU A O 1
ATOM 775 N N . ILE A 1 107 ? 15.486 2.229 -13.505 1.00 89.12 107 ILE A N 1
ATOM 776 C CA . ILE A 1 107 ? 15.197 1.302 -12.394 1.00 89.12 107 ILE A CA 1
ATOM 777 C C . ILE A 1 107 ? 15.482 1.965 -11.044 1.00 89.12 107 ILE A C 1
ATOM 779 O O . ILE A 1 107 ? 14.727 1.784 -10.091 1.00 89.12 107 ILE A O 1
ATOM 783 N N . ARG A 1 108 ? 16.571 2.734 -10.925 1.00 86.50 108 ARG A N 1
ATOM 784 C CA . ARG A 1 108 ? 16.913 3.413 -9.663 1.00 86.50 108 ARG A CA 1
ATOM 785 C C . ARG A 1 108 ? 15.941 4.536 -9.321 1.00 86.50 108 ARG A C 1
ATOM 787 O O . ARG A 1 108 ? 15.692 4.738 -8.135 1.00 86.50 108 ARG A O 1
ATOM 794 N N . THR A 1 109 ? 15.443 5.269 -10.311 1.00 89.44 109 THR A N 1
ATOM 795 C CA . THR A 1 109 ? 14.411 6.294 -10.114 1.00 89.44 109 THR A CA 1
ATOM 796 C C . THR A 1 109 ? 13.112 5.642 -9.671 1.00 89.44 109 THR A C 1
ATOM 798 O O . THR A 1 109 ? 12.656 5.937 -8.569 1.00 89.44 109 THR A O 1
ATOM 801 N N . GLN A 1 110 ? 12.629 4.650 -10.420 1.00 90.62 110 GLN A N 1
ATOM 802 C CA . GLN A 1 110 ? 11.422 3.909 -10.070 1.00 90.62 110 GLN A CA 1
ATOM 803 C C . GLN A 1 110 ? 11.540 3.255 -8.684 1.00 90.62 110 GLN A C 1
ATOM 805 O O . GLN A 1 110 ? 10.622 3.307 -7.879 1.00 90.62 110 GLN A O 1
ATOM 810 N N . THR A 1 111 ? 12.710 2.706 -8.333 1.00 88.38 111 THR A N 1
ATOM 811 C CA . THR A 1 111 ? 12.947 2.134 -6.994 1.00 88.38 111 THR A CA 1
ATOM 812 C C . THR A 1 111 ? 12.738 3.164 -5.878 1.00 88.38 111 THR A C 1
ATOM 814 O O . THR A 1 111 ? 12.299 2.799 -4.786 1.00 88.38 111 THR A O 1
ATOM 817 N N . LYS A 1 112 ? 13.062 4.443 -6.110 1.00 88.56 112 LYS A N 1
ATOM 818 C CA . LYS A 1 112 ? 12.800 5.513 -5.135 1.00 88.56 112 LYS A CA 1
ATOM 819 C C . LYS A 1 112 ? 11.310 5.817 -5.038 1.00 88.56 112 LYS A C 1
ATOM 821 O O . LYS A 1 112 ? 10.807 5.875 -3.925 1.00 88.56 112 LYS A O 1
ATOM 826 N N . GLU A 1 113 ? 10.619 5.931 -6.165 1.00 90.25 113 GLU A N 1
ATOM 827 C CA . GLU A 1 113 ? 9.173 6.190 -6.209 1.00 90.25 113 GLU A CA 1
ATOM 828 C C . GLU A 1 113 ? 8.391 5.067 -5.517 1.00 90.25 113 GLU A C 1
ATOM 830 O O . GLU A 1 113 ? 7.607 5.315 -4.600 1.00 90.25 113 GLU A O 1
ATOM 835 N N . THR A 1 114 ? 8.730 3.811 -5.823 1.00 89.69 114 THR A N 1
ATOM 836 C CA . THR A 1 114 ? 8.196 2.637 -5.125 1.00 89.69 114 THR A CA 1
ATOM 837 C C . THR A 1 114 ? 8.475 2.694 -3.628 1.00 89.69 114 THR A C 1
ATOM 839 O O . THR A 1 114 ? 7.594 2.423 -2.814 1.00 89.69 114 THR A O 1
ATOM 842 N N . LYS A 1 115 ? 9.693 3.069 -3.223 1.00 88.31 115 LYS A N 1
ATOM 843 C CA . LYS A 1 115 ? 10.032 3.211 -1.804 1.00 88.31 115 LYS A CA 1
ATOM 844 C C . LYS A 1 115 ? 9.184 4.291 -1.129 1.00 88.31 115 LYS A C 1
ATOM 846 O O . LYS A 1 115 ? 8.735 4.066 -0.0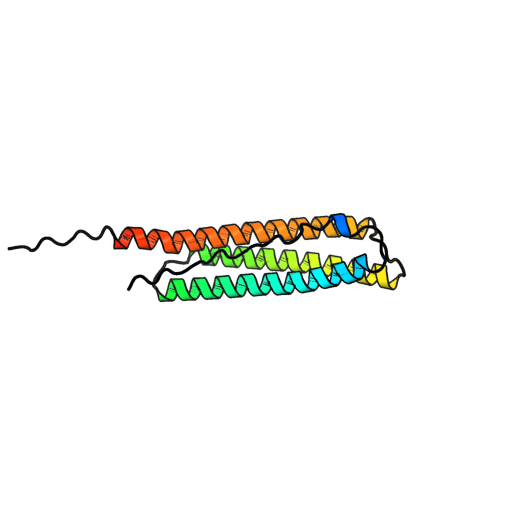06 1.00 88.31 115 LYS A O 1
ATOM 851 N N . ASP A 1 116 ? 8.979 5.432 -1.771 1.00 89.94 116 ASP A N 1
ATOM 852 C CA . ASP A 1 116 ? 8.201 6.540 -1.220 1.00 89.94 116 ASP A CA 1
ATOM 853 C C . ASP A 1 116 ? 6.725 6.149 -1.056 1.00 89.94 116 ASP A C 1
ATOM 855 O O . ASP A 1 116 ? 6.159 6.351 0.022 1.00 89.94 116 ASP A O 1
ATOM 859 N N . ALA A 1 117 ? 6.139 5.460 -2.040 1.00 92.44 117 ALA A N 1
ATOM 860 C CA . ALA A 1 117 ? 4.788 4.906 -1.931 1.00 92.44 117 ALA A CA 1
ATOM 861 C C . ALA A 1 117 ? 4.666 3.877 -0.792 1.00 92.44 117 ALA A C 1
ATOM 863 O O . ALA A 1 117 ? 3.722 3.919 -0.001 1.00 92.44 117 ALA A O 1
ATOM 864 N N . LEU A 1 118 ? 5.657 2.995 -0.633 1.00 90.00 118 LEU A N 1
ATOM 865 C CA . LEU A 1 118 ? 5.688 2.025 0.466 1.00 90.00 118 LEU A CA 1
ATOM 866 C C . LEU A 1 118 ? 5.869 2.690 1.837 1.00 90.00 118 LEU A C 1
ATOM 868 O O . LEU A 1 118 ? 5.355 2.182 2.835 1.00 90.00 118 LEU A O 1
ATOM 872 N N . MET A 1 119 ? 6.597 3.809 1.919 1.00 88.56 119 MET A N 1
ATOM 873 C CA . MET A 1 119 ? 6.697 4.596 3.152 1.00 88.56 119 MET A CA 1
ATOM 874 C C . MET A 1 119 ? 5.367 5.267 3.491 1.00 88.56 119 MET A C 1
ATOM 876 O O . MET A 1 119 ? 4.976 5.223 4.655 1.00 88.56 119 MET A O 1
ATOM 880 N N . ALA A 1 120 ? 4.653 5.796 2.495 1.00 91.69 120 ALA A N 1
ATOM 881 C CA . ALA A 1 120 ? 3.312 6.339 2.688 1.00 91.69 120 ALA A CA 1
ATOM 882 C C . ALA A 1 120 ? 2.335 5.259 3.180 1.00 91.69 120 ALA A C 1
ATOM 884 O O . ALA A 1 120 ? 1.681 5.456 4.200 1.00 91.69 120 ALA A O 1
ATOM 885 N N . TYR A 1 121 ? 2.312 4.083 2.538 1.00 92.94 121 TYR A N 1
ATOM 886 C CA . TYR A 1 121 ? 1.537 2.928 3.007 1.00 92.94 121 TYR A CA 1
ATOM 887 C C . TYR A 1 121 ? 1.887 2.552 4.451 1.00 92.94 121 TYR A C 1
ATOM 889 O O . TYR A 1 121 ? 1.009 2.415 5.298 1.00 92.94 121 TYR A O 1
ATOM 897 N N . ARG A 1 122 ? 3.182 2.431 4.763 1.00 90.81 122 ARG A N 1
ATOM 898 C CA . ARG A 1 122 ? 3.657 2.117 6.116 1.00 90.81 122 ARG A CA 1
ATOM 899 C C . ARG A 1 122 ? 3.143 3.121 7.147 1.00 90.81 122 ARG A C 1
ATOM 901 O O . ARG A 1 122 ? 2.831 2.718 8.263 1.00 90.81 122 ARG A O 1
ATOM 908 N N . ASP A 1 123 ? 3.144 4.407 6.822 1.00 91.31 123 ASP A N 1
ATOM 909 C CA . ASP A 1 123 ? 2.733 5.443 7.764 1.00 91.31 123 ASP A CA 1
ATOM 910 C C . ASP A 1 123 ? 1.215 5.440 7.980 1.00 91.31 123 ASP A C 1
ATOM 912 O O . ASP A 1 123 ? 0.802 5.443 9.137 1.00 91.31 123 ASP A O 1
ATOM 916 N N . SER A 1 124 ? 0.409 5.235 6.934 1.00 92.88 124 SER A N 1
ATOM 917 C CA . SER A 1 124 ? -1.036 5.004 7.091 1.00 92.88 124 SER A CA 1
ATOM 918 C C . SER A 1 124 ? -1.343 3.738 7.901 1.00 92.88 124 SER A C 1
ATOM 920 O O . SER A 1 124 ? -2.238 3.734 8.735 1.00 92.88 124 SER A O 1
ATOM 922 N N . VAL A 1 125 ? -0.566 2.659 7.742 1.00 92.00 125 VAL A N 1
ATOM 923 C CA . VAL A 1 125 ? -0.740 1.448 8.568 1.00 92.00 125 VAL A CA 1
ATOM 924 C C . VAL A 1 125 ? -0.476 1.727 10.054 1.00 92.00 125 VAL A C 1
ATOM 926 O O . VAL A 1 125 ? -1.098 1.116 10.926 1.00 92.00 125 VAL A O 1
ATOM 929 N N . LYS A 1 126 ? 0.472 2.617 10.376 1.00 90.81 126 LYS A N 1
ATOM 930 C CA . LYS A 1 126 ? 0.714 3.010 11.772 1.00 90.81 126 LYS A CA 1
ATOM 931 C C . LYS A 1 126 ? -0.453 3.812 12.326 1.00 90.81 126 LYS A C 1
ATOM 933 O O . LYS A 1 126 ? -0.834 3.549 13.456 1.00 90.81 126 LYS A O 1
ATOM 938 N N . GLU A 1 127 ? -0.992 4.732 11.536 1.00 92.31 127 GLU A N 1
ATOM 939 C CA . GLU A 1 127 ? -2.169 5.524 11.894 1.00 92.31 127 GLU A CA 1
ATOM 940 C C . GLU A 1 127 ? -3.362 4.613 12.196 1.00 92.31 127 GLU A C 1
ATOM 942 O O . GLU A 1 127 ? -3.862 4.632 13.313 1.00 92.31 127 GLU A O 1
ATOM 947 N N . LEU A 1 128 ? -3.686 3.676 11.299 1.00 93.12 128 LEU A N 1
ATOM 948 C CA . LEU A 1 128 ? -4.713 2.655 11.534 1.00 93.12 128 LEU A CA 1
ATOM 949 C C . LEU A 1 128 ? -4.489 1.866 12.833 1.00 93.12 128 LEU A C 1
ATOM 951 O O . LEU A 1 128 ? -5.417 1.607 13.597 1.00 93.12 128 LEU A O 1
ATOM 955 N N . ARG A 1 129 ? -3.247 1.452 13.102 1.00 91.50 129 ARG A N 1
ATOM 956 C CA . ARG A 1 129 ? -2.916 0.756 14.352 1.00 91.50 129 ARG A CA 1
ATOM 957 C C . ARG A 1 129 ? -3.186 1.629 15.572 1.00 91.50 129 ARG A C 1
ATOM 959 O O . ARG A 1 129 ? -3.604 1.093 16.597 1.00 91.50 129 ARG A O 1
ATOM 966 N N . ASP A 1 130 ? -2.871 2.911 15.484 1.00 90.44 130 ASP A N 1
ATOM 967 C CA . ASP A 1 130 ? -3.003 3.844 16.593 1.00 90.44 130 ASP A CA 1
ATOM 968 C C . ASP A 1 130 ? -4.486 4.161 16.850 1.00 90.44 130 ASP A C 1
ATOM 970 O O . ASP A 1 130 ? -4.913 4.025 17.994 1.00 90.44 130 ASP A O 1
ATOM 974 N N . GLU A 1 131 ? -5.293 4.372 15.805 1.00 91.81 131 GLU A N 1
ATOM 975 C CA . GLU A 1 131 ? -6.760 4.505 15.895 1.00 91.81 131 GLU A CA 1
ATOM 976 C C . GLU A 1 131 ? -7.413 3.260 16.512 1.00 91.81 131 GLU A C 1
ATOM 978 O O . GLU A 1 131 ? -8.187 3.332 17.467 1.00 91.81 131 GLU A O 1
ATOM 983 N N . LEU A 1 132 ? -7.039 2.069 16.034 1.00 89.81 132 LEU A N 1
ATOM 984 C CA . LEU A 1 132 ? -7.574 0.812 16.559 1.00 89.81 132 LEU A CA 1
ATOM 985 C C . LEU A 1 132 ? -7.172 0.574 18.020 1.00 89.81 132 LEU A C 1
ATOM 987 O O . LEU A 1 132 ? -7.902 -0.047 18.798 1.00 89.81 132 LEU A O 1
ATOM 991 N N . ARG A 1 133 ? -5.988 1.047 18.405 1.00 88.94 133 ARG A N 1
ATOM 992 C CA . ARG A 1 133 ? -5.528 0.991 19.787 1.00 88.94 133 ARG A CA 1
ATOM 993 C C . ARG A 1 133 ? -6.319 1.955 20.664 1.00 88.94 133 ARG A C 1
ATOM 995 O O . ARG A 1 133 ? -6.732 1.545 21.747 1.00 88.94 133 ARG A O 1
ATOM 1002 N N . GLU A 1 134 ? -6.538 3.18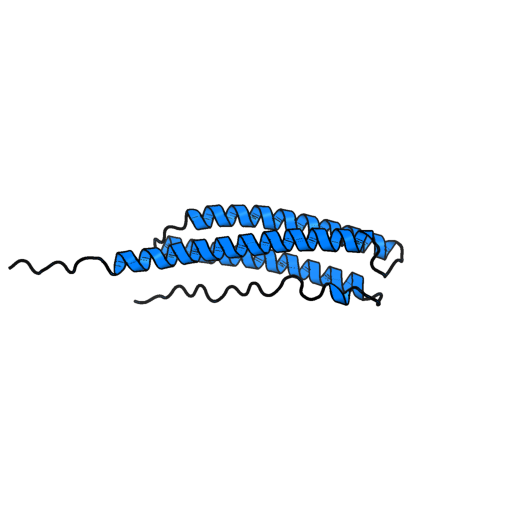0 20.205 1.00 88.56 134 GLU A N 1
ATOM 1003 C CA . GLU A 1 134 ? -7.325 4.189 20.909 1.00 88.56 134 GLU A CA 1
ATOM 1004 C C . GLU A 1 134 ? -8.771 3.722 21.126 1.00 88.56 134 GLU A C 1
ATOM 1006 O O . GLU A 1 134 ? -9.247 3.729 22.262 1.00 88.56 134 GLU A O 1
ATOM 1011 N N . ALA A 1 135 ? -9.417 3.169 20.096 1.00 87.00 135 ALA A N 1
ATOM 1012 C CA . ALA A 1 135 ? -10.744 2.552 20.189 1.00 87.00 135 ALA A CA 1
ATOM 1013 C C . ALA A 1 135 ? -10.840 1.506 21.318 1.00 87.00 135 ALA A C 1
ATOM 1015 O O . ALA A 1 135 ? -11.818 1.436 22.071 1.00 87.00 135 ALA A O 1
ATOM 1016 N N . ILE A 1 136 ? -9.796 0.685 21.470 1.00 84.31 136 ILE A N 1
ATOM 1017 C CA . ILE A 1 136 ? -9.745 -0.378 22.479 1.00 84.31 136 ILE A CA 1
ATOM 1018 C C . ILE A 1 136 ? -9.400 0.165 23.876 1.00 84.31 136 ILE A C 1
ATOM 1020 O O . ILE A 1 136 ? -9.887 -0.367 24.881 1.00 84.31 136 ILE A O 1
ATOM 1024 N N . GLU A 1 137 ? -8.557 1.193 23.964 1.00 83.00 137 GLU A N 1
ATOM 1025 C CA . GLU A 1 137 ? -8.140 1.806 25.228 1.00 83.00 137 GLU A CA 1
ATOM 1026 C C . GLU A 1 137 ? -9.231 2.723 25.818 1.00 83.00 137 GLU A C 1
ATOM 1028 O O . GLU A 1 137 ? -9.474 2.641 27.024 1.00 83.00 137 GLU A O 1
ATOM 1033 N N . ASN A 1 138 ? -9.967 3.487 25.002 1.00 70.81 138 ASN A N 1
ATOM 1034 C CA . ASN A 1 138 ? -11.008 4.420 25.459 1.00 70.81 138 ASN A CA 1
ATOM 1035 C C . ASN A 1 138 ? -12.168 3.713 26.185 1.00 70.81 138 ASN A C 1
ATOM 1037 O O . ASN A 1 138 ? -12.570 4.129 27.272 1.00 70.81 138 ASN A O 1
ATOM 1041 N N . LYS A 1 139 ? -12.619 2.549 25.698 1.00 61.00 139 LYS A N 1
ATOM 1042 C CA . LYS A 1 139 ? -13.658 1.756 26.388 1.00 61.00 139 LYS A CA 1
ATOM 1043 C C . LYS A 1 139 ? -13.190 1.172 27.733 1.00 61.00 139 LYS A C 1
ATOM 1045 O O . LYS A 1 139 ? -14.002 0.784 28.573 1.00 61.00 139 LYS A O 1
ATOM 1050 N N . LYS A 1 140 ? -11.875 1.077 27.966 1.00 53.19 140 LYS A N 1
ATOM 1051 C CA . LYS A 1 140 ? -11.338 0.622 29.256 1.00 53.19 140 LYS A CA 1
ATOM 1052 C C . LYS A 1 140 ? -11.503 1.688 30.348 1.00 53.19 140 LYS A C 1
ATOM 1054 O O . LYS A 1 140 ? -11.621 1.301 31.505 1.00 53.19 140 LYS A O 1
ATOM 1059 N N . GLY A 1 141 ? -11.543 2.974 29.984 1.00 49.00 141 GLY A N 1
ATOM 1060 C CA . GLY A 1 141 ? -11.784 4.084 30.912 1.00 49.00 141 GLY A CA 1
ATOM 1061 C C . GLY A 1 141 ? -13.237 4.162 31.389 1.00 49.00 141 GLY A C 1
ATOM 1062 O O . GLY A 1 141 ? -13.477 4.268 32.586 1.00 49.00 141 GLY A O 1
ATOM 1063 N N . GLU A 1 142 ? -14.211 3.998 30.489 1.00 48.56 142 GLU A N 1
ATOM 1064 C CA . GLU A 1 142 ? -15.642 4.066 30.846 1.00 48.56 142 GLU A CA 1
ATOM 1065 C C . GLU A 1 142 ? -16.114 2.896 31.724 1.00 48.56 142 GLU A C 1
ATOM 1067 O O . GLU A 1 142 ? -17.016 3.047 32.543 1.00 48.56 142 GLU A O 1
ATOM 1072 N N . ALA A 1 143 ? -15.493 1.719 31.599 1.00 49.44 143 ALA A N 1
ATOM 1073 C CA . ALA A 1 143 ? -15.824 0.564 32.434 1.00 49.44 143 ALA A CA 1
ATOM 1074 C C . ALA A 1 143 ? -15.253 0.648 33.868 1.00 49.44 143 ALA A C 1
ATOM 1076 O O . ALA A 1 143 ? -15.665 -0.140 34.720 1.00 49.44 143 ALA A O 1
ATOM 1077 N N . GLU A 1 144 ? -14.298 1.548 34.132 1.00 47.53 144 GLU A N 1
ATOM 1078 C CA . GLU A 1 144 ? -13.695 1.762 35.460 1.00 47.53 144 GLU A CA 1
ATOM 1079 C C . GLU A 1 144 ? -14.303 2.959 36.216 1.00 47.53 144 GLU A C 1
ATOM 1081 O O . GLU A 1 144 ? -14.125 3.036 37.428 1.00 47.53 144 GLU A O 1
ATOM 1086 N N . ASP A 1 145 ? -15.055 3.837 35.537 1.00 44.31 145 ASP A N 1
ATOM 1087 C CA . ASP A 1 145 ? -15.675 5.046 36.115 1.00 44.31 145 ASP A CA 1
ATOM 1088 C C . ASP A 1 145 ? -17.196 4.914 36.334 1.00 44.31 145 ASP A C 1
ATOM 1090 O O . ASP A 1 145 ? -17.899 5.891 36.582 1.00 44.31 145 ASP A O 1
ATOM 1094 N N . ALA A 1 146 ? -17.736 3.692 36.263 1.00 46.00 146 ALA A N 1
ATOM 1095 C CA . ALA A 1 146 ? -19.092 3.437 36.735 1.00 46.00 146 ALA A CA 1
ATOM 1096 C C . ALA A 1 146 ? -19.108 3.615 38.267 1.00 46.00 146 ALA A C 1
ATOM 1098 O O . ALA A 1 146 ? -18.455 2.822 38.959 1.00 46.00 146 ALA A O 1
ATOM 1099 N N . PRO A 1 147 ? -19.815 4.621 38.825 1.00 49.31 147 PRO A N 1
ATOM 1100 C CA . PRO A 1 147 ? -19.897 4.782 40.267 1.00 49.31 147 PRO A CA 1
ATOM 1101 C C . PRO A 1 147 ? -20.473 3.497 40.858 1.00 49.31 147 PRO A C 1
ATOM 1103 O O . PRO A 1 147 ? -21.500 2.992 40.402 1.00 49.31 147 PRO A O 1
ATOM 1106 N N . ALA A 1 148 ? -19.772 2.942 41.848 1.00 53.94 148 ALA A N 1
ATOM 1107 C CA . ALA A 1 148 ? -20.300 1.879 42.680 1.00 53.94 148 ALA A CA 1
ATOM 1108 C C . ALA A 1 148 ? -21.568 2.423 43.341 1.00 53.94 148 ALA A C 1
ATOM 1110 O O . ALA A 1 148 ? -21.474 3.220 44.271 1.00 53.94 148 ALA A O 1
ATOM 1111 N N . ASP A 1 149 ? -22.721 2.046 42.790 1.00 49.16 149 ASP A N 1
ATOM 1112 C CA . ASP A 1 149 ? -24.034 2.396 43.312 1.00 49.16 149 ASP A CA 1
ATOM 1113 C C . ASP A 1 149 ? -24.038 2.068 44.810 1.00 49.16 149 ASP A C 1
ATOM 1115 O O . ASP A 1 149 ? -23.835 0.918 45.223 1.00 49.16 149 ASP A O 1
ATOM 1119 N N . GLU A 1 150 ? -24.152 3.117 45.621 1.00 54.09 150 GLU A N 1
ATOM 1120 C CA . GLU A 1 150 ? -24.276 3.017 47.066 1.00 54.09 150 GLU A CA 1
ATOM 1121 C C . GLU A 1 150 ? -25.480 2.119 47.379 1.00 54.09 150 GLU A C 1
ATOM 1123 O O . GLU A 1 150 ? -26.550 2.306 46.791 1.00 54.09 150 GLU A O 1
ATOM 1128 N N . PRO A 1 151 ? -25.380 1.153 48.311 1.00 47.78 151 PRO A N 1
ATOM 1129 C CA . PRO A 1 151 ? -26.574 0.483 48.787 1.00 47.78 151 PRO A CA 1
ATOM 1130 C C . PRO A 1 151 ? -27.426 1.512 49.538 1.00 47.78 151 PRO A C 1
ATOM 1132 O O . PRO A 1 151 ? -27.122 1.895 50.669 1.00 47.78 151 PRO A O 1
ATOM 1135 N N . ALA A 1 152 ? -28.495 1.973 48.891 1.00 51.53 152 ALA A N 1
ATOM 1136 C CA . ALA A 1 152 ? -29.556 2.714 49.545 1.00 51.53 152 ALA A CA 1
ATOM 1137 C C . ALA A 1 152 ? -30.280 1.784 50.536 1.00 51.53 152 ALA A C 1
ATOM 1139 O O . ALA A 1 152 ? -31.074 0.946 50.118 1.00 51.53 152 ALA A O 1
ATOM 1140 N N . LEU A 1 153 ? -29.961 1.995 51.821 1.00 40.72 153 LEU A N 1
ATOM 1141 C CA . LEU A 1 153 ? -30.695 1.668 53.060 1.00 40.72 153 LEU A CA 1
ATOM 1142 C C . LEU A 1 153 ? -31.154 0.216 53.289 1.00 40.72 153 LEU A C 1
ATOM 1144 O O . LEU A 1 153 ? -32.156 -0.223 52.687 1.00 40.72 153 LEU A O 1
#